Protein AF-A0A3Q3LYA8-F1 (afdb_monomer_lite)

Foldseek 3Di:
DDDPPPPCPDPPDVVNVCVVPPDPVPDDDDDDDDPDDDDDPVVVVVVVVVVVVVD

Secondary structure (DSSP, 8-state):
----------TT-HHHHHHHH--GGGSPP-------PPPPHHHHHHHHHHHHHT-

Radius of gyration: 26.3 Å; chains: 1; bounding box: 67×8×56 Å

Organism: NCBI:txid205130

pLDDT: mean 81.72, std 15.88, range [43.31, 95.69]

Structure (mmCIF, N/CA/C/O backbone):
data_AF-A0A3Q3LYA8-F1
#
_entry.id   AF-A0A3Q3LYA8-F1
#
loop_
_atom_site.group_PDB
_atom_site.id
_atom_site.type_symbol
_atom_site.label_atom_id
_atom_site.label_alt_id
_atom_site.label_comp_id
_atom_site.label_asym_id
_atom_site.label_entity_id
_atom_site.label_seq_id
_atom_site.pdbx_PDB_ins_code
_atom_site.Cartn_x
_atom_site.Cartn_y
_atom_site.Cartn_z
_atom_site.occupancy
_atom_site.B_iso_or_equiv
_atom_site.auth_seq_id
_atom_site.auth_comp_id
_atom_site.auth_asym_id
_atom_site.auth_atom_id
_atom_site.pdbx_PDB_model_num
ATOM 1 N N . MET A 1 1 ? 51.760 -1.894 9.200 1.00 43.31 1 MET A N 1
ATOM 2 C CA . MET A 1 1 ? 51.339 -1.518 7.834 1.00 43.31 1 MET A CA 1
ATOM 3 C C . MET A 1 1 ? 49.879 -1.910 7.670 1.00 43.31 1 MET A C 1
ATOM 5 O O . MET A 1 1 ? 49.518 -3.014 8.051 1.00 43.31 1 MET A O 1
ATOM 9 N N . LEU A 1 2 ? 49.056 -0.965 7.217 1.00 47.41 2 LEU A N 1
ATOM 10 C CA . LEU A 1 2 ? 47.613 -1.090 6.998 1.00 47.41 2 LEU A CA 1
ATOM 11 C C . LEU A 1 2 ? 47.309 -2.107 5.890 1.00 47.41 2 LEU A C 1
ATOM 13 O O . LEU A 1 2 ? 47.738 -1.904 4.759 1.00 47.41 2 LEU A O 1
ATOM 17 N N . PHE A 1 3 ? 46.473 -3.102 6.176 1.00 50.41 3 PHE A N 1
ATOM 18 C CA . PHE A 1 3 ? 45.688 -3.776 5.143 1.00 50.41 3 PHE A CA 1
ATOM 19 C C . PHE A 1 3 ? 44.229 -3.353 5.306 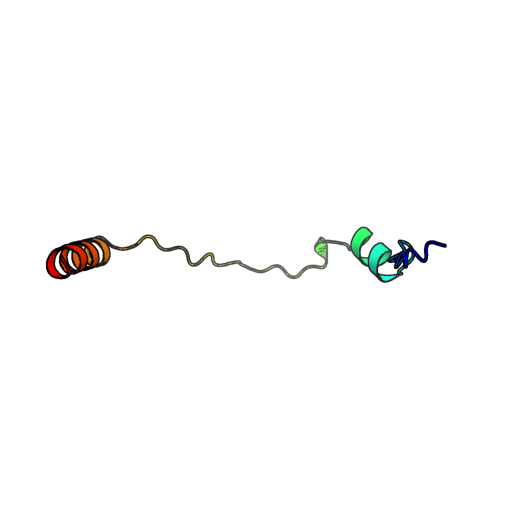1.00 50.41 3 PHE A C 1
ATOM 21 O O . PHE A 1 3 ? 43.441 -4.012 5.977 1.00 50.41 3 PHE A O 1
ATOM 28 N N . HIS A 1 4 ? 43.876 -2.213 4.711 1.00 53.09 4 HIS A N 1
ATOM 29 C CA . HIS A 1 4 ? 42.476 -1.899 4.457 1.00 53.09 4 HIS A CA 1
ATOM 30 C C . HIS A 1 4 ? 42.012 -2.788 3.304 1.00 53.09 4 HIS A C 1
ATOM 32 O O . HIS A 1 4 ? 42.339 -2.540 2.146 1.00 53.09 4 HIS A O 1
ATOM 38 N N . ASN A 1 5 ? 41.275 -3.844 3.640 1.00 57.12 5 ASN A N 1
ATOM 39 C CA . ASN A 1 5 ? 40.536 -4.647 2.679 1.00 57.12 5 ASN A CA 1
ATOM 40 C C . ASN A 1 5 ? 39.332 -3.821 2.204 1.00 57.12 5 ASN A C 1
ATOM 42 O O . ASN A 1 5 ? 38.236 -3.906 2.756 1.00 57.12 5 ASN A O 1
ATOM 46 N N . THR A 1 6 ? 39.554 -2.943 1.227 1.00 51.84 6 THR A N 1
ATOM 47 C CA . THR A 1 6 ? 38.458 -2.304 0.509 1.00 51.84 6 THR A CA 1
ATOM 48 C C . THR A 1 6 ? 37.934 -3.314 -0.502 1.00 51.84 6 THR A C 1
ATOM 50 O O . THR A 1 6 ? 38.445 -3.443 -1.613 1.00 51.84 6 THR A O 1
ATOM 53 N N . SER A 1 7 ? 36.89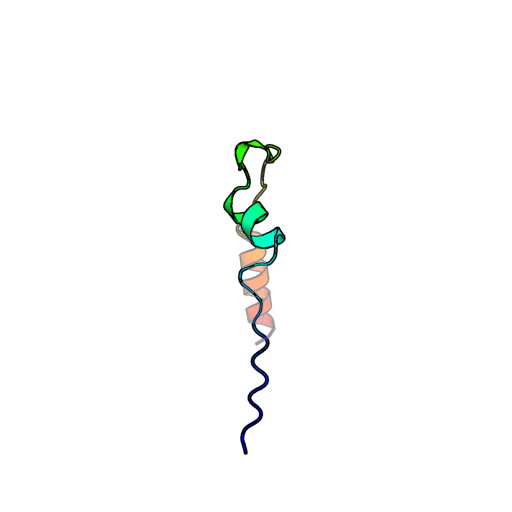2 -4.053 -0.113 1.00 56.66 7 SER A N 1
ATOM 54 C CA . SER A 1 7 ? 35.992 -4.667 -1.090 1.00 56.66 7 SER A CA 1
ATOM 55 C C . SER A 1 7 ? 35.417 -3.541 -1.946 1.00 56.66 7 SER A C 1
ATOM 57 O O . SER A 1 7 ? 34.418 -2.916 -1.596 1.00 56.66 7 SER A O 1
ATOM 59 N N . LYS A 1 8 ? 36.091 -3.233 -3.058 1.00 60.69 8 LYS A N 1
ATOM 60 C CA . LYS A 1 8 ? 35.506 -2.482 -4.160 1.00 60.69 8 LYS A CA 1
ATOM 61 C C . LYS A 1 8 ? 34.379 -3.351 -4.701 1.00 60.69 8 LYS A C 1
ATOM 63 O O . LYS A 1 8 ? 34.616 -4.242 -5.511 1.00 60.69 8 LYS A O 1
ATOM 68 N N . MET A 1 9 ? 33.163 -3.111 -4.219 1.00 63.00 9 MET A N 1
ATOM 69 C CA . MET A 1 9 ? 31.956 -3.512 -4.925 1.00 63.00 9 MET A CA 1
ATOM 70 C C . MET A 1 9 ? 32.003 -2.735 -6.239 1.00 63.00 9 MET A C 1
ATOM 72 O O . MET A 1 9 ? 31.759 -1.537 -6.275 1.00 63.00 9 MET A O 1
ATOM 76 N N . SER A 1 10 ? 32.550 -3.381 -7.264 1.00 59.22 10 SER A N 1
ATOM 77 C CA . SER A 1 10 ? 32.924 -2.736 -8.509 1.00 59.22 10 SER A CA 1
ATOM 78 C C . SER A 1 10 ? 31.671 -2.205 -9.187 1.00 59.22 10 SER A C 1
ATOM 80 O O . SER A 1 10 ? 30.795 -2.987 -9.559 1.00 59.22 10 SER A O 1
ATOM 82 N N . ASP A 1 11 ? 31.646 -0.898 -9.421 1.00 62.16 11 ASP A N 1
ATOM 83 C CA . ASP A 1 11 ? 30.646 -0.177 -10.216 1.00 62.16 11 ASP A CA 1
ATOM 84 C C . ASP A 1 11 ? 30.497 -0.731 -11.656 1.00 62.16 11 ASP A C 1
ATOM 86 O O . ASP A 1 11 ? 29.607 -0.335 -12.395 1.00 62.16 11 ASP A O 1
ATOM 90 N N . SER A 1 12 ? 31.342 -1.688 -12.058 1.00 66.75 12 SER A N 1
ATOM 91 C CA . SER A 1 12 ? 31.336 -2.393 -13.347 1.00 66.75 12 SER A CA 1
ATOM 92 C C . SER A 1 12 ? 30.686 -3.785 -13.302 1.00 66.75 12 SER A C 1
ATOM 94 O O . SER A 1 12 ? 31.034 -4.647 -14.106 1.00 66.75 12 SER A O 1
ATOM 96 N N . ASN A 1 13 ? 29.769 -4.045 -12.365 1.00 74.81 13 ASN A N 1
ATOM 97 C CA . ASN A 1 13 ? 28.934 -5.245 -12.428 1.00 74.81 13 ASN A CA 1
ATOM 98 C C . ASN A 1 13 ? 27.873 -5.057 -13.534 1.00 74.81 13 ASN A C 1
ATOM 100 O O . ASN A 1 13 ? 27.089 -4.111 -13.425 1.00 74.81 13 ASN A O 1
ATOM 104 N N . PRO A 1 14 ? 27.794 -5.931 -14.559 1.00 78.56 14 PRO A N 1
ATOM 105 C CA . PRO A 1 14 ? 26.785 -5.836 -15.622 1.00 78.56 14 PRO A CA 1
ATOM 106 C C . PRO A 1 14 ? 25.345 -5.690 -15.103 1.00 78.56 14 PRO A C 1
ATOM 108 O O . PRO A 1 14 ? 24.527 -5.007 -15.712 1.00 78.56 14 PRO A O 1
ATOM 111 N N . ILE A 1 15 ? 25.061 -6.250 -13.924 1.00 85.56 15 ILE A N 1
ATOM 112 C CA . ILE A 1 15 ? 23.763 -6.147 -13.243 1.00 85.56 15 ILE A CA 1
ATOM 113 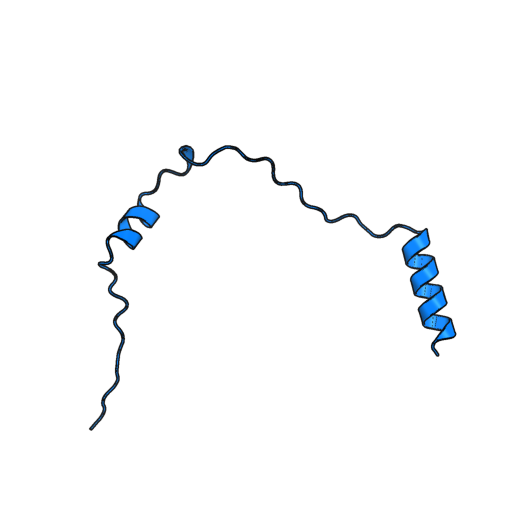C C . ILE A 1 15 ? 23.387 -4.687 -12.937 1.00 85.56 15 ILE A C 1
ATOM 115 O O . ILE A 1 15 ? 22.220 -4.319 -13.042 1.00 85.56 15 ILE A O 1
ATOM 119 N N . ASN A 1 16 ? 24.353 -3.831 -12.591 1.00 86.69 16 ASN A N 1
ATOM 120 C CA . ASN A 1 16 ? 24.076 -2.430 -12.262 1.00 86.69 16 ASN A CA 1
ATOM 121 C C . ASN A 1 16 ? 23.597 -1.659 -13.498 1.00 86.69 16 ASN A C 1
ATOM 123 O O . ASN A 1 16 ? 22.631 -0.905 -13.417 1.00 86.69 16 ASN A O 1
ATOM 127 N N . GLN A 1 17 ? 24.213 -1.912 -14.657 1.00 87.94 17 GLN A N 1
ATOM 128 C CA . GLN A 1 17 ? 23.822 -1.288 -15.923 1.00 87.94 17 GLN A CA 1
ATOM 129 C C . GLN A 1 17 ? 22.415 -1.720 -16.352 1.00 87.94 17 GLN A C 1
ATOM 131 O O . GLN A 1 17 ? 21.623 -0.900 -16.818 1.00 87.94 17 GLN A O 1
ATOM 136 N N . GLU A 1 18 ? 22.073 -2.995 -16.152 1.00 89.00 18 GLU A N 1
ATOM 137 C CA . GLU A 1 18 ? 20.726 -3.502 -16.423 1.00 89.00 18 GLU A CA 1
ATOM 138 C C . GLU A 1 18 ? 19.673 -2.844 -15.527 1.00 89.00 18 GLU A C 1
ATOM 140 O O . GLU A 1 18 ? 18.604 -2.476 -16.015 1.00 89.00 18 GLU A O 1
ATOM 145 N N . VAL A 1 19 ? 19.974 -2.647 -14.239 1.00 90.19 19 VAL A N 1
ATOM 146 C CA . VAL A 1 19 ? 19.085 -1.946 -13.299 1.00 90.19 19 VAL A CA 1
ATOM 147 C C . VAL A 1 19 ? 18.915 -0.473 -13.687 1.00 90.19 19 VAL A C 1
ATOM 149 O O . VAL A 1 19 ? 17.790 0.032 -13.657 1.00 90.19 19 VAL A O 1
ATOM 152 N N . GLU A 1 20 ? 19.991 0.203 -14.098 1.00 90.38 20 GLU A N 1
ATOM 153 C CA . GLU A 1 20 ? 19.957 1.602 -14.550 1.00 90.38 20 GLU A CA 1
ATOM 154 C C . GLU A 1 20 ? 19.104 1.797 -15.813 1.00 90.38 20 GLU A C 1
ATOM 156 O O . GLU A 1 20 ? 18.358 2.772 -15.920 1.00 90.38 20 GLU A O 1
ATOM 161 N N . GLN A 1 21 ? 19.185 0.863 -16.766 1.00 93.44 21 GLN A N 1
ATOM 162 C CA . GLN A 1 21 ? 18.534 0.971 -18.079 1.00 93.44 21 GLN A CA 1
ATOM 163 C C . GLN A 1 21 ? 17.171 0.265 -18.162 1.00 93.44 21 GLN A C 1
ATOM 165 O O . GLN A 1 21 ? 16.504 0.306 -19.204 1.00 93.44 21 GLN A O 1
ATOM 170 N N . PHE A 1 22 ? 16.731 -0.400 -17.093 1.00 94.50 22 PHE A N 1
ATOM 171 C CA . PHE A 1 22 ? 15.514 -1.200 -17.113 1.00 94.50 22 PHE A CA 1
ATOM 172 C C . PHE A 1 22 ? 14.264 -0.364 -17.445 1.00 94.50 22 PHE A C 1
ATOM 174 O O . PHE A 1 22 ? 13.874 0.563 -16.729 1.00 94.50 22 PHE A O 1
ATOM 181 N N . ASN A 1 23 ? 13.556 -0.744 -18.514 1.00 95.69 23 ASN A N 1
ATOM 182 C CA . ASN A 1 23 ? 12.296 -0.102 -18.883 1.00 95.69 23 ASN A CA 1
ATOM 183 C C . ASN A 1 23 ? 11.162 -0.515 -17.927 1.00 95.69 23 ASN A C 1
ATOM 185 O O . ASN A 1 23 ? 10.598 -1.607 -18.040 1.00 95.69 23 ASN A O 1
ATOM 189 N N . LYS A 1 24 ? 10.742 0.416 -17.063 1.00 94.56 24 LYS A N 1
ATOM 190 C CA . LYS A 1 24 ? 9.638 0.249 -16.099 1.00 94.56 24 LYS A CA 1
ATOM 191 C C . LYS A 1 24 ? 8.299 -0.146 -16.735 1.00 94.56 24 LYS A C 1
ATOM 193 O O . LYS A 1 24 ? 7.465 -0.742 -16.060 1.00 94.56 24 LYS A O 1
ATOM 198 N N . GLN A 1 25 ? 8.075 0.137 -18.020 1.00 95.19 25 GLN A N 1
ATOM 199 C CA . GLN A 1 25 ? 6.854 -0.271 -18.729 1.00 95.19 25 GLN A CA 1
ATOM 200 C C . GLN A 1 25 ? 6.754 -1.789 -18.928 1.00 95.19 25 GLN A C 1
ATOM 202 O O . GLN A 1 25 ? 5.657 -2.297 -19.140 1.00 95.19 25 GLN A O 1
ATOM 207 N N . LYS A 1 26 ? 7.875 -2.519 -18.827 1.00 95.00 26 LYS A N 1
ATOM 208 C CA . LYS A 1 26 ? 7.898 -3.989 -18.864 1.00 95.00 26 LYS A CA 1
ATOM 209 C C . LYS A 1 26 ? 7.381 -4.627 -17.566 1.00 95.00 26 LYS A C 1
ATOM 211 O O . LYS A 1 26 ? 7.172 -5.838 -17.533 1.00 95.00 26 LYS A O 1
ATOM 216 N N . LEU A 1 27 ? 7.170 -3.847 -16.500 1.00 95.50 27 LEU A N 1
ATOM 217 C CA . LEU A 1 27 ? 6.558 -4.344 -15.269 1.00 95.50 27 LEU A CA 1
ATOM 218 C C . LEU A 1 27 ? 5.080 -4.660 -15.506 1.00 95.50 27 LEU A C 1
ATOM 220 O O . LEU A 1 27 ? 4.326 -3.849 -16.049 1.00 95.50 27 LEU A O 1
ATOM 224 N N . LYS A 1 28 ? 4.650 -5.835 -15.043 1.00 95.06 28 LYS A N 1
ATOM 225 C CA . LYS A 1 28 ? 3.234 -6.210 -15.054 1.00 95.06 28 LYS A CA 1
ATOM 226 C C . LYS A 1 28 ? 2.446 -5.222 -14.197 1.00 95.06 28 LYS A C 1
ATOM 228 O O . LYS A 1 28 ? 2.860 -4.882 -13.089 1.00 95.06 28 LYS A O 1
ATOM 233 N N . LYS A 1 29 ? 1.289 -4.784 -14.697 1.00 93.81 29 LYS A N 1
ATOM 234 C CA . LYS A 1 29 ? 0.347 -4.008 -13.887 1.00 93.81 29 LYS A CA 1
ATOM 235 C C . LYS A 1 29 ? -0.154 -4.898 -12.758 1.00 93.81 29 LYS A C 1
ATOM 237 O O . LYS A 1 29 ? -0.618 -6.007 -13.004 1.00 93.81 29 LYS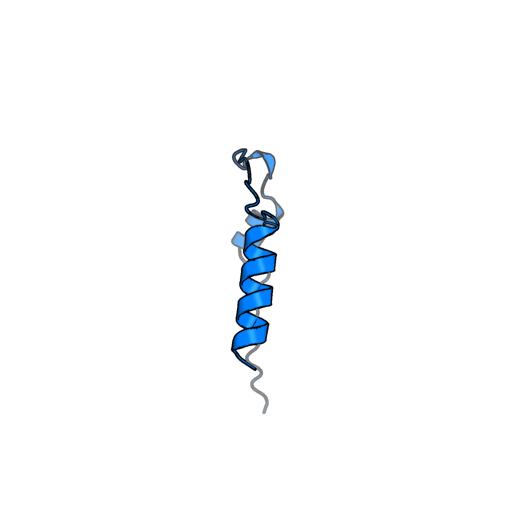 A O 1
ATOM 242 N N . THR A 1 30 ? -0.037 -4.403 -11.536 1.00 92.56 30 THR A N 1
ATOM 243 C CA . THR A 1 30 ? -0.538 -5.080 -10.345 1.00 92.56 30 THR A CA 1
ATOM 244 C C . THR A 1 30 ? -1.355 -4.096 -9.522 1.00 92.56 30 THR A C 1
ATOM 246 O O . THR A 1 30 ? -1.024 -2.910 -9.463 1.00 92.56 30 THR A O 1
ATOM 249 N N . ASN A 1 31 ? -2.448 -4.576 -8.936 1.00 90.69 31 ASN A N 1
ATOM 250 C CA . ASN A 1 31 ? -3.245 -3.814 -7.985 1.00 90.69 31 ASN A CA 1
ATOM 251 C C . ASN A 1 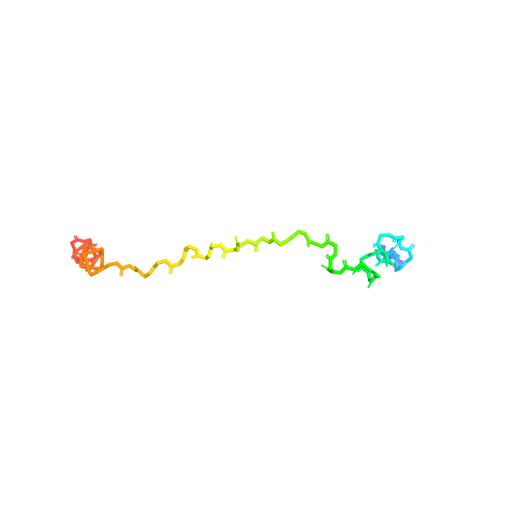31 ? -2.704 -4.110 -6.581 1.00 90.69 31 ASN A C 1
ATOM 253 O O . ASN A 1 31 ? -2.785 -5.246 -6.115 1.00 90.69 31 ASN A O 1
ATOM 257 N N . THR A 1 32 ? -2.125 -3.104 -5.929 1.00 90.44 32 THR A N 1
ATOM 258 C CA . THR A 1 32 ? -1.649 -3.231 -4.550 1.00 90.44 32 THR A CA 1
ATOM 259 C C . THR A 1 32 ? -2.804 -2.946 -3.597 1.00 90.44 32 THR A C 1
ATOM 261 O O . THR A 1 32 ? -3.335 -1.839 -3.589 1.00 90.44 32 THR A O 1
ATOM 264 N N . GLN A 1 33 ? -3.178 -3.933 -2.780 1.00 90.12 33 GLN A N 1
ATOM 265 C CA . GLN A 1 33 ? -4.149 -3.742 -1.703 1.00 90.12 33 GLN A CA 1
ATOM 266 C C . GLN A 1 33 ? -3.418 -3.419 -0.401 1.00 90.12 33 GLN A C 1
ATOM 268 O O . GLN A 1 33 ? -2.831 -4.304 0.220 1.00 90.12 33 GLN A O 1
ATOM 273 N N . GLU A 1 34 ? -3.479 -2.162 0.028 1.00 86.88 34 GLU A N 1
ATOM 274 C CA . GLU A 1 34 ? -3.016 -1.758 1.353 1.00 86.88 34 GLU A CA 1
ATOM 275 C C . GLU A 1 34 ? -4.036 -2.216 2.409 1.00 86.88 34 GLU A C 1
ATOM 277 O O . GLU A 1 34 ? -5.182 -1.766 2.434 1.00 86.88 34 GLU A O 1
ATOM 282 N N . LYS A 1 35 ? -3.643 -3.167 3.262 1.00 87.69 35 LYS A N 1
ATOM 283 C CA . LYS A 1 35 ? -4.478 -3.696 4.353 1.00 87.69 35 LYS A CA 1
ATOM 284 C C . LYS A 1 35 ? -4.211 -2.920 5.637 1.00 87.69 35 LYS A C 1
ATOM 286 O O . LYS A 1 35 ? -3.676 -3.469 6.592 1.00 87.69 35 LYS A O 1
ATOM 291 N N . ASN A 1 36 ? -4.592 -1.649 5.636 1.00 89.25 36 ASN A N 1
ATOM 292 C CA . ASN A 1 36 ? -4.479 -0.773 6.799 1.00 89.25 36 ASN A CA 1
ATOM 293 C C . ASN A 1 36 ? -5.870 -0.315 7.291 1.00 89.25 36 ASN A C 1
ATOM 295 O O . ASN A 1 36 ? -6.195 0.870 7.193 1.00 89.25 36 ASN A O 1
ATOM 299 N N . PRO A 1 37 ? -6.755 -1.239 7.726 1.00 89.25 37 PRO A N 1
ATOM 300 C CA . PRO A 1 37 ? -8.022 -0.845 8.326 1.00 89.25 37 PRO A CA 1
ATOM 301 C C . PRO A 1 37 ? -7.766 -0.173 9.678 1.00 89.25 37 PRO A C 1
ATOM 303 O O . PRO A 1 37 ? -6.951 -0.639 10.472 1.00 89.25 37 PRO A O 1
ATOM 306 N N . LEU A 1 38 ? -8.487 0.913 9.951 1.00 92.19 38 LEU A N 1
ATOM 307 C CA . LEU A 1 38 ? -8.526 1.474 11.297 1.00 92.19 38 LEU A CA 1
ATOM 308 C C . LEU A 1 38 ? -9.245 0.499 12.240 1.00 92.19 38 LEU A C 1
ATOM 310 O O . LEU A 1 38 ? -10.199 -0.155 11.804 1.00 92.19 38 LEU A O 1
ATOM 314 N N . PRO A 1 39 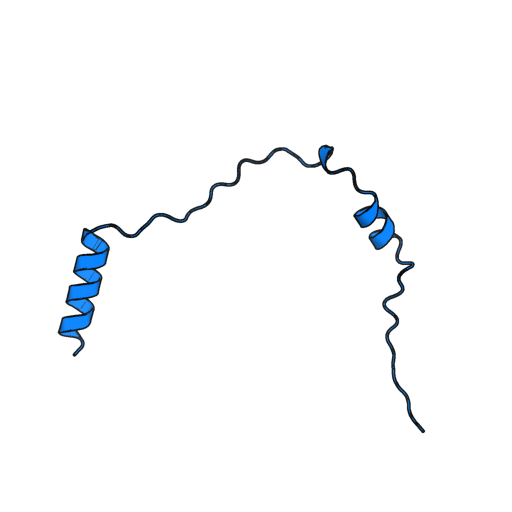? -8.840 0.433 13.520 1.00 92.81 39 PRO A N 1
ATOM 315 C CA . PRO A 1 39 ? -9.569 -0.346 14.508 1.00 92.81 39 PRO A CA 1
ATOM 316 C C . PRO A 1 39 ? -11.005 0.174 14.645 1.00 92.81 39 PRO A C 1
ATOM 318 O O . PRO A 1 39 ? -11.289 1.372 14.517 1.00 92.81 39 PRO A O 1
ATOM 321 N N . THR A 1 40 ? -11.928 -0.742 14.902 1.00 94.94 40 THR A N 1
ATOM 322 C CA . THR A 1 40 ? -13.336 -0.441 15.145 1.00 94.94 40 THR A CA 1
ATOM 323 C C . THR A 1 40 ? -13.541 0.137 16.544 1.00 94.94 40 THR A C 1
ATOM 325 O O . THR A 1 40 ? -12.725 -0.021 17.450 1.00 94.94 40 THR A O 1
ATOM 328 N N . LYS A 1 41 ? -14.688 0.794 16.761 1.00 94.75 41 LYS A N 1
ATOM 329 C CA . LYS A 1 41 ? -15.051 1.316 18.089 1.00 94.75 41 LYS A CA 1
ATOM 330 C C . LYS A 1 41 ? -15.097 0.216 19.156 1.00 94.75 41 LYS A C 1
ATOM 332 O O . LYS A 1 41 ? -14.727 0.480 20.291 1.00 94.75 41 LYS A O 1
ATOM 337 N N . GLN A 1 42 ? -15.537 -0.989 18.785 1.00 94.44 42 GLN A N 1
ATOM 338 C CA . GLN A 1 42 ? -15.643 -2.124 19.704 1.00 94.44 42 GLN A CA 1
ATOM 339 C C . GLN A 1 42 ? -14.260 -2.593 20.159 1.00 94.44 42 GLN A C 1
ATOM 341 O O . GLN A 1 42 ? -14.023 -2.667 21.359 1.00 94.44 42 GLN A O 1
ATOM 346 N N . GLU A 1 43 ? -13.330 -2.792 19.222 1.00 94.75 43 GLU A N 1
ATOM 347 C CA . GLU A 1 43 ? -11.946 -3.191 19.523 1.00 94.75 43 GLU A CA 1
ATOM 348 C C . GLU A 1 43 ? -11.248 -2.157 20.421 1.00 94.75 43 GLU A C 1
ATOM 350 O O . GLU A 1 43 ? -10.627 -2.511 21.421 1.00 94.75 43 GLU A O 1
ATOM 355 N N . ILE A 1 44 ? -11.438 -0.861 20.140 1.00 95.50 44 ILE A N 1
ATOM 356 C CA . ILE A 1 44 ? -10.895 0.225 20.974 1.00 95.50 44 ILE A CA 1
ATOM 357 C C . ILE A 1 44 ? -11.471 0.182 22.400 1.00 95.50 44 ILE A C 1
ATOM 359 O O . ILE A 1 44 ? -10.759 0.426 23.377 1.00 95.50 44 ILE A O 1
ATOM 363 N N . GLU A 1 45 ? -12.771 -0.076 22.548 1.00 94.56 45 GLU A N 1
ATOM 364 C CA . GLU A 1 45 ? -13.414 -0.163 23.862 1.00 94.56 45 GLU A CA 1
ATOM 365 C C . GLU A 1 45 ? -12.975 -1.399 24.651 1.00 94.56 45 GLU A C 1
ATOM 367 O O . GLU A 1 45 ? -12.775 -1.299 25.866 1.00 94.56 45 GLU A O 1
ATOM 372 N N . GLU A 1 46 ? -12.810 -2.537 23.981 1.00 94.31 46 GLU A N 1
ATOM 373 C CA . GLU A 1 46 ? -12.304 -3.778 24.569 1.00 94.31 46 GLU A CA 1
ATOM 374 C C . GLU A 1 46 ? -10.867 -3.611 25.065 1.00 94.31 46 GLU A C 1
ATOM 376 O O . GLU A 1 46 ? -10.603 -3.870 26.243 1.00 94.31 46 GLU A O 1
ATOM 381 N N . GLU A 1 47 ? -9.968 -3.066 24.240 1.00 92.31 47 GLU A N 1
ATOM 382 C CA . GLU A 1 47 ? -8.598 -2.743 24.658 1.00 92.31 47 GLU A CA 1
ATOM 383 C C . GLU A 1 47 ? -8.594 -1.789 25.857 1.00 92.31 47 GLU A C 1
ATOM 385 O O . GLU A 1 47 ? -7.908 -2.018 26.857 1.00 92.31 47 GLU A O 1
ATOM 390 N N . LYS A 1 48 ? -9.424 -0.742 25.818 1.00 92.44 48 LYS A N 1
ATOM 391 C CA . LYS A 1 48 ? -9.527 0.229 26.914 1.00 92.44 48 LYS A CA 1
ATOM 392 C C . LYS A 1 48 ? -10.026 -0.396 28.220 1.00 92.44 48 LYS A C 1
ATOM 394 O O . LYS A 1 48 ? -9.645 0.088 29.289 1.00 92.44 48 LYS A O 1
ATOM 399 N N . LYS A 1 49 ? -10.898 -1.408 28.169 1.00 91.12 49 LYS A N 1
ATOM 400 C CA . LYS A 1 49 ? -11.346 -2.157 29.358 1.00 91.12 49 LYS A CA 1
ATOM 401 C C . LYS A 1 49 ? -10.237 -3.069 29.875 1.00 91.12 49 LYS A C 1
ATOM 403 O O . LYS A 1 49 ? -9.899 -2.971 31.053 1.00 91.12 49 LYS A O 1
ATOM 408 N N . ALA A 1 50 ? -9.602 -3.840 28.995 1.00 89.19 50 ALA A N 1
ATOM 409 C CA . ALA A 1 50 ? -8.486 -4.715 29.352 1.00 89.19 50 ALA A CA 1
ATOM 410 C C . ALA A 1 50 ? -7.323 -3.941 30.009 1.00 89.19 50 ALA A C 1
ATOM 412 O O . ALA A 1 50 ? -6.761 -4.381 31.010 1.00 89.19 50 ALA A O 1
ATOM 413 N N . MET A 1 51 ? -7.019 -2.730 29.527 1.00 86.00 51 MET A N 1
ATOM 414 C CA . MET A 1 51 ? -6.012 -1.842 30.130 1.00 86.00 51 MET A CA 1
ATOM 415 C C . MET A 1 51 ? -6.361 -1.353 31.544 1.00 86.00 51 MET A C 1
ATOM 417 O O . MET A 1 51 ? -5.467 -0.938 32.283 1.00 86.00 51 MET A O 1
ATOM 421 N N . LYS A 1 52 ? -7.647 -1.320 31.909 1.00 80.31 52 LYS A N 1
ATOM 422 C CA . LYS A 1 52 ? -8.100 -0.893 33.241 1.00 80.31 52 LYS A CA 1
ATOM 423 C C . LYS A 1 52 ? -8.109 -2.039 34.246 1.00 80.31 52 LYS A C 1
ATOM 425 O O . LYS A 1 52 ? -7.891 -1.777 35.419 1.00 80.31 52 LYS A O 1
ATOM 430 N N . GLU A 1 53 ? -8.368 -3.264 33.797 1.00 72.19 53 GLU A N 1
ATOM 431 C CA . GLU A 1 53 ? -8.442 -4.461 34.650 1.00 72.19 53 GLU A CA 1
ATOM 432 C C . GLU A 1 53 ? -7.062 -5.069 34.952 1.00 72.19 53 GLU A C 1
ATOM 434 O O . GLU A 1 53 ? -6.904 -5.775 35.940 1.00 72.19 53 GLU A O 1
ATOM 439 N N . GLY A 1 54 ? -6.048 -4.761 34.137 1.00 65.25 54 GLY A N 1
ATOM 440 C CA . GLY A 1 54 ? -4.648 -5.125 34.383 1.00 65.25 54 GLY A CA 1
ATOM 441 C C . GLY A 1 54 ? -3.847 -4.123 35.230 1.00 65.25 54 GLY A C 1
ATOM 442 O O . GLY A 1 54 ? -2.618 -4.196 35.219 1.00 65.25 54 GLY A O 1
ATOM 443 N N . LYS A 1 55 ? -4.507 -3.166 35.898 1.00 53.00 55 LYS A N 1
ATOM 444 C CA . LYS A 1 55 ? -3.887 -2.190 36.811 1.00 53.00 55 LYS A CA 1
ATOM 445 C C . LYS A 1 55 ? -4.255 -2.445 38.264 1.00 53.00 55 LYS A C 1
ATOM 447 O O . LYS A 1 55 ? -5.422 -2.807 38.517 1.00 53.00 55 LYS A O 1
#

Sequence (55 aa):
MLFHNTSKMSDSNPINQEVEQFNKQKLKKTNTQEKNPLPTKQEIEEEKKAMKEGK

InterPro domains:
  IPR001152 Beta-thymosin [PF01290] (17-49)
  IPR001152 Beta-thymosin [PS00500] (27-38)
  IPR001152 Beta-thymosin [PTHR12021] (6-52)
  IPR001152 Beta-thymosin [SM00152] (16-52)
  IPR038386 Beta-thymosin superfamily [G3DSA:1.20.5.520] (10-50)